Protein AF-T1GFA7-F1 (afdb_monomer)

Mean predicted aligned error: 11.24 Å

Nearest PDB structures (foldseek):
  6dld-assembly2_D  TM=6.794E-01  e=1.702E-03  Homo sapiens
  6f2o-assembly1_A-2  TM=6.317E-01  e=1.897E-03  Mus musculus
  5xnp-assembly1_E  TM=6.137E-01  e=2.626E-03  Homo sapiens
  6dld-assembly1_B  TM=5.181E-01  e=1.897E-03  Homo sapiens
  5k6w-assembly1_B  TM=6.770E-01  e=3.949E-02  Mus musculus

Organism: Megaselia scalaris (NCBI:txid36166)

Solvent-accessible surface area (backbone atoms only — not comparable to full-atom values): 7498 Å² total; per-residue (Å²): 138,82,86,78,77,80,77,67,86,75,79,74,80,76,66,94,88,53,80,38,59,62,41,79,32,81,71,76,20,61,63,74,47,92,78,60,89,84,37,81,46,73,46,32,55,40,67,47,35,42,69,76,48,50,72,46,79,48,42,77,87,69,57,88,73,62,67,71,61,102,79,53,55,41,41,58,48,42,46,82,64,42,72,45,53,40,33,40,38,39,38,38,100,63,29,35,36,38,40,36,39,44,73,56,40,65,46,81,46,79,50,71,62,81,68,88,75,64,94,127

InterPro domains:
  IPR007110 Immunoglobulin-like domain [PS50835] (22-92)
  IPR013783 Immunoglobulin-like fold [G3DSA:2.60.40.10] (19-92)
  IPR036179 Immunoglobulin-like domain superfamily [SSF48726] (21-77)
  IPR051170 Neural and epithelial cell adhesion domain-containing protein [PTHR12231] (20-69)

pLDDT: mean 72.77, std 15.1, range [34.69, 89.19]

Structure (mmCIF, N/CA/C/O backbone):
data_AF-T1GFA7-F1
#
_entry.id   AF-T1GFA7-F1
#
loop_
_atom_site.group_PDB
_atom_site.id
_atom_site.type_symbol
_atom_site.label_atom_id
_atom_site.label_alt_id
_atom_site.label_comp_id
_atom_site.label_asym_id
_atom_site.label_entity_id
_atom_site.label_seq_id
_atom_site.pdbx_PDB_ins_code
_atom_site.Cartn_x
_atom_site.Cartn_y
_atom_site.Cartn_z
_atom_site.occupancy
_atom_site.B_iso_or_equiv
_atom_site.auth_seq_id
_atom_site.auth_comp_id
_atom_site.auth_asym_id
_atom_site.auth_atom_id
_atom_site.pdbx_PDB_model_num
ATOM 1 N N . MET A 1 1 ? -21.701 -33.777 -13.491 1.00 40.97 1 MET A N 1
ATOM 2 C CA . MET A 1 1 ? -21.283 -32.367 -13.627 1.00 40.97 1 MET A CA 1
ATOM 3 C C . MET A 1 1 ? -21.184 -31.816 -12.217 1.00 40.97 1 MET A C 1
ATOM 5 O O . MET A 1 1 ? -22.218 -31.618 -11.595 1.00 40.97 1 MET A O 1
ATOM 9 N N . THR A 1 2 ? -19.980 -31.712 -11.659 1.00 34.69 2 THR A N 1
ATOM 10 C CA . THR A 1 2 ? -19.792 -31.267 -10.270 1.00 34.69 2 THR A CA 1
ATOM 11 C C . THR A 1 2 ? -19.365 -29.808 -10.312 1.00 34.69 2 THR A C 1
ATOM 13 O O . THR A 1 2 ? -18.286 -29.506 -10.813 1.00 34.69 2 THR A O 1
ATOM 16 N N . ASN A 1 3 ? -20.235 -28.907 -9.854 1.00 42.97 3 ASN A N 1
ATOM 17 C CA . ASN A 1 3 ? -19.907 -27.492 -9.707 1.00 42.97 3 ASN A CA 1
ATOM 18 C C . ASN A 1 3 ? -18.835 -27.347 -8.625 1.00 42.97 3 ASN A C 1
ATOM 20 O O . ASN A 1 3 ? -19.095 -27.639 -7.459 1.00 42.97 3 ASN A O 1
ATOM 24 N N . ILE A 1 4 ? -17.646 -26.890 -9.010 1.00 43.38 4 ILE A N 1
ATOM 25 C CA . ILE A 1 4 ? -16.649 -26.401 -8.061 1.00 43.38 4 ILE A CA 1
ATOM 26 C C . ILE A 1 4 ? -16.956 -24.919 -7.872 1.00 43.38 4 ILE A C 1
ATOM 28 O O . ILE A 1 4 ? -16.672 -24.100 -8.740 1.00 43.38 4 ILE A O 1
ATOM 32 N N . ILE A 1 5 ? -17.610 -24.589 -6.759 1.00 48.22 5 ILE A N 1
ATOM 33 C CA . ILE A 1 5 ? -17.658 -23.211 -6.279 1.00 48.22 5 ILE A CA 1
ATOM 34 C C . ILE A 1 5 ? -16.263 -22.945 -5.730 1.00 48.22 5 ILE A C 1
ATOM 36 O O . ILE A 1 5 ? -15.870 -23.528 -4.718 1.00 48.22 5 ILE A O 1
ATOM 40 N N . GLU A 1 6 ? -15.497 -22.121 -6.431 1.00 48.28 6 GLU A N 1
ATOM 41 C CA . GLU A 1 6 ? -14.231 -21.610 -5.932 1.00 48.28 6 GLU A CA 1
ATOM 42 C C . GLU A 1 6 ? -14.549 -20.753 -4.701 1.00 48.28 6 GLU A C 1
ATOM 44 O O . GLU A 1 6 ? -15.059 -19.635 -4.802 1.00 48.28 6 GLU A O 1
ATOM 49 N N . LEU A 1 7 ? -14.346 -21.325 -3.512 1.00 44.94 7 LEU A N 1
ATOM 50 C CA . LEU A 1 7 ? -14.340 -20.558 -2.277 1.00 44.94 7 LEU A CA 1
ATOM 51 C C . LEU A 1 7 ? -13.107 -19.659 -2.343 1.00 44.94 7 LEU A C 1
ATOM 53 O O . LEU A 1 7 ? -12.021 -20.031 -1.904 1.00 44.94 7 LEU A O 1
ATOM 57 N N . SER A 1 8 ? -13.290 -18.460 -2.890 1.00 56.72 8 SER A N 1
ATOM 58 C CA . SER A 1 8 ? -12.453 -17.323 -2.526 1.00 56.72 8 SER A CA 1
ATOM 59 C C . SER A 1 8 ? -12.416 -17.273 -0.990 1.00 56.72 8 SER A C 1
ATOM 61 O O . SER A 1 8 ? -13.461 -17.505 -0.366 1.00 56.72 8 SER A O 1
ATOM 63 N N . PRO A 1 9 ? -11.261 -17.029 -0.343 1.00 56.75 9 PRO A N 1
ATOM 64 C CA . PRO A 1 9 ? -11.195 -16.978 1.111 1.00 56.75 9 PRO A CA 1
ATOM 65 C C . PRO A 1 9 ? -12.155 -15.894 1.605 1.00 56.75 9 PRO A C 1
ATOM 67 O O . PRO A 1 9 ? -11.894 -14.701 1.473 1.00 56.75 9 PRO A O 1
ATOM 70 N N . GLN A 1 10 ? -13.310 -16.302 2.131 1.00 41.50 10 GLN A N 1
ATOM 71 C CA . GLN A 1 10 ? -14.282 -15.377 2.692 1.00 41.50 10 GLN A CA 1
ATOM 72 C C . GLN A 1 10 ? -13.652 -14.775 3.948 1.00 41.50 10 GLN A C 1
ATOM 74 O O . GLN A 1 10 ? -13.661 -15.400 5.012 1.00 41.50 10 GLN A O 1
ATOM 79 N N . LYS A 1 11 ? -13.076 -13.572 3.828 1.00 53.53 11 LYS A N 1
ATOM 80 C CA . LYS A 1 11 ? -12.625 -12.768 4.967 1.00 53.53 11 LYS A CA 1
ATOM 81 C C . LYS A 1 11 ? -13.820 -12.605 5.913 1.00 53.53 11 LYS A C 1
ATOM 83 O O . LYS A 1 11 ? -14.795 -11.916 5.608 1.00 53.53 11 LYS A O 1
ATOM 88 N N . LYS A 1 12 ? -13.801 -13.320 7.041 1.00 51.00 12 LYS A N 1
ATOM 89 C CA . LYS A 1 12 ? -14.876 -13.306 8.041 1.00 51.00 12 LYS A CA 1
ATOM 90 C C . LYS A 1 12 ? -15.054 -11.870 8.540 1.00 51.00 12 LYS A C 1
ATOM 92 O O . LYS A 1 12 ? -14.114 -11.299 9.082 1.00 51.00 12 LYS A O 1
ATOM 97 N N . LYS A 1 13 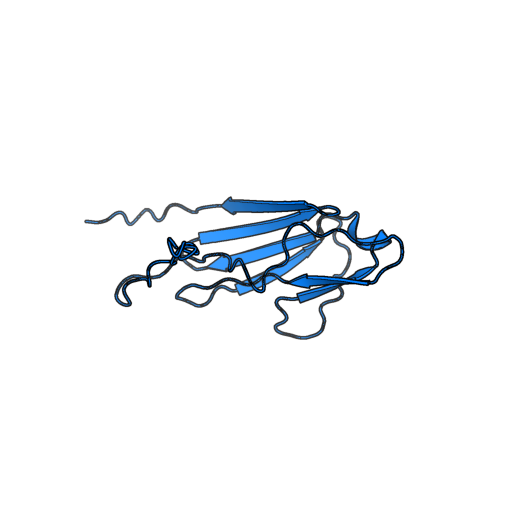? -16.250 -11.292 8.359 1.00 50.22 13 LYS A N 1
ATOM 98 C CA . LYS A 1 13 ? -16.568 -9.929 8.819 1.00 50.22 13 LYS A CA 1
ATOM 99 C C . LYS A 1 13 ? -16.241 -9.786 10.317 1.00 50.22 13 LYS A C 1
ATOM 101 O O . LYS A 1 13 ? -16.777 -10.568 11.107 1.00 50.22 13 LYS A O 1
ATOM 106 N N . PRO A 1 14 ? -15.394 -8.822 10.717 1.00 56.81 14 PRO A N 1
ATOM 107 C CA . PRO A 1 14 ? -15.090 -8.582 12.123 1.00 56.81 14 PRO A CA 1
ATOM 108 C C . PRO A 1 14 ? -16.337 -8.137 12.897 1.00 56.81 14 PRO A C 1
ATOM 110 O O . PRO A 1 14 ? -17.179 -7.405 12.374 1.00 56.81 14 PRO A O 1
ATOM 113 N N . ASN A 1 15 ? -16.462 -8.566 14.155 1.00 53.41 15 ASN A N 1
ATOM 114 C CA . ASN A 1 15 ? -17.538 -8.110 15.033 1.00 53.41 15 ASN A CA 1
ATOM 115 C C . ASN A 1 15 ? -17.358 -6.610 15.360 1.00 53.41 15 ASN A C 1
ATOM 117 O O . ASN A 1 15 ? -16.289 -6.230 15.830 1.00 53.41 15 ASN A O 1
ATOM 121 N N . PRO A 1 16 ? -18.402 -5.769 15.243 1.00 58.91 16 PRO A N 1
ATOM 122 C CA . PRO A 1 16 ? -18.304 -4.311 15.415 1.00 58.91 16 PRO A CA 1
ATOM 123 C C . PRO A 1 16 ? -18.050 -3.822 16.859 1.00 58.91 16 PRO A C 1
ATOM 125 O O . PRO A 1 16 ? -18.056 -2.620 17.099 1.00 58.91 16 PRO A O 1
ATOM 128 N N . LYS A 1 17 ? -17.859 -4.719 17.839 1.00 57.44 17 LYS A N 1
ATOM 129 C CA . LYS A 1 17 ? -17.694 -4.377 19.270 1.00 57.44 17 LYS A CA 1
ATOM 130 C C . LYS A 1 17 ? -16.240 -4.380 19.759 1.00 57.44 17 LYS A C 1
ATOM 132 O O . LYS A 1 17 ? -15.995 -4.117 20.932 1.00 57.44 17 LYS A O 1
ATOM 137 N N . THR A 1 18 ? -15.280 -4.667 18.888 1.00 68.69 18 THR A N 1
ATOM 138 C CA . THR A 1 18 ? -13.851 -4.700 19.220 1.00 68.69 18 THR A CA 1
ATOM 139 C C . THR A 1 18 ? -13.103 -3.999 18.093 1.00 68.69 18 THR A C 1
ATOM 141 O O . THR A 1 18 ? -13.470 -4.173 16.932 1.00 68.69 18 THR A O 1
ATOM 144 N N . GLY A 1 19 ? -12.108 -3.168 18.422 1.00 70.62 19 GLY A N 1
ATOM 145 C CA . GLY A 1 19 ? -11.279 -2.500 17.417 1.00 70.62 19 GLY A CA 1
ATOM 146 C C . GLY A 1 19 ? -10.730 -3.506 16.406 1.00 70.62 19 GLY A C 1
ATOM 147 O O . GLY A 1 19 ? -10.376 -4.628 16.773 1.00 70.62 19 GLY A O 1
ATOM 148 N N . VAL A 1 20 ? -10.722 -3.124 15.131 1.00 82.56 20 VAL A N 1
ATOM 149 C CA . VAL A 1 20 ? -10.317 -4.008 14.036 1.00 82.56 20 VAL A CA 1
ATOM 150 C C . VAL A 1 20 ? -8.908 -3.600 13.620 1.00 82.56 20 VAL A C 1
ATOM 152 O O . VAL A 1 20 ? -8.732 -2.454 13.195 1.00 82.56 20 VAL A O 1
ATOM 155 N N . PRO A 1 21 ? -7.904 -4.487 13.747 1.00 82.25 21 PRO A N 1
ATOM 156 C CA . PRO A 1 21 ? -6.563 -4.181 13.277 1.00 82.25 21 PRO A CA 1
ATOM 157 C C . PRO A 1 21 ? -6.570 -3.978 11.753 1.00 82.25 21 PRO A C 1
ATOM 159 O O . PRO A 1 21 ? -7.451 -4.505 11.070 1.00 82.25 21 PRO A O 1
ATOM 162 N N . PRO A 1 22 ? -5.607 -3.220 11.213 1.00 86.56 22 PRO A N 1
ATOM 163 C CA . PRO A 1 22 ? -5.453 -3.044 9.785 1.00 86.56 22 PRO A CA 1
ATOM 164 C C . PRO A 1 22 ? -5.226 -4.398 9.108 1.00 86.56 22 PRO A C 1
ATOM 166 O O . PRO A 1 22 ? -4.399 -5.189 9.556 1.00 86.56 22 PRO A O 1
ATOM 169 N N . ASP A 1 23 ? -5.951 -4.636 8.024 1.00 87.06 23 ASP A N 1
ATOM 170 C CA . ASP A 1 23 ? -5.770 -5.759 7.109 1.00 87.06 23 ASP A CA 1
ATOM 171 C C . ASP A 1 23 ? -5.524 -5.212 5.705 1.00 87.06 23 ASP A C 1
ATOM 173 O O . ASP A 1 23 ? -6.228 -4.299 5.261 1.00 87.06 23 ASP A O 1
ATOM 177 N N . ILE A 1 24 ? -4.534 -5.767 5.006 1.00 87.25 24 ILE A N 1
ATOM 178 C CA . ILE A 1 24 ? -4.244 -5.384 3.624 1.00 87.25 24 ILE A CA 1
ATOM 179 C C . ILE A 1 24 ? -5.319 -5.991 2.722 1.00 87.25 24 ILE A C 1
ATOM 181 O O . ILE A 1 24 ? -5.661 -7.173 2.806 1.00 87.25 24 ILE A O 1
ATOM 185 N N . LEU A 1 25 ? -5.889 -5.166 1.854 1.00 87.06 25 LEU A N 1
ATOM 186 C CA . LEU A 1 25 ? -6.865 -5.615 0.875 1.00 87.06 25 LEU A CA 1
ATOM 187 C C . LEU A 1 25 ? -6.130 -6.225 -0.317 1.00 87.06 25 LEU A C 1
ATOM 189 O O . LEU A 1 25 ? -5.349 -5.525 -0.946 1.00 87.06 25 LEU A O 1
ATOM 193 N N . ASP A 1 26 ? -6.416 -7.479 -0.673 1.00 82.62 26 ASP A N 1
ATOM 194 C CA . ASP A 1 26 ? -5.792 -8.136 -1.839 1.00 82.62 26 ASP A CA 1
ATOM 195 C C . ASP A 1 26 ? -6.112 -7.402 -3.152 1.00 82.62 26 ASP A C 1
ATOM 197 O O . ASP A 1 26 ? -5.316 -7.377 -4.083 1.00 82.62 26 ASP A O 1
ATOM 201 N N . TYR A 1 27 ? -7.278 -6.757 -3.203 1.00 80.38 27 TYR A N 1
ATOM 202 C CA . TYR A 1 27 ? -7.667 -5.800 -4.227 1.00 80.38 27 TYR A CA 1
ATOM 203 C C . TYR A 1 27 ? -8.306 -4.596 -3.523 1.00 80.38 27 TYR A C 1
ATOM 205 O O . TYR A 1 27 ? -9.205 -4.799 -2.701 1.00 80.38 27 TYR A O 1
ATOM 213 N N . PRO A 1 28 ? -7.881 -3.353 -3.809 1.00 83.94 28 PRO A N 1
ATOM 214 C CA . PRO A 1 28 ? -7.089 -2.926 -4.968 1.00 83.94 28 PRO A CA 1
ATOM 215 C C . PRO A 1 28 ? -5.571 -2.755 -4.723 1.00 83.94 28 PRO A C 1
ATOM 217 O O . PRO A 1 28 ? -4.934 -2.019 -5.472 1.00 83.94 28 PRO A O 1
ATOM 220 N N . THR A 1 29 ? -4.979 -3.378 -3.697 1.00 85.56 29 THR A N 1
ATOM 221 C CA . THR A 1 29 ? -3.516 -3.322 -3.487 1.00 85.56 29 THR A CA 1
ATOM 222 C C . THR A 1 29 ? -2.787 -3.994 -4.648 1.00 85.56 29 THR A C 1
ATOM 224 O O . THR A 1 29 ? -3.155 -5.085 -5.080 1.00 85.56 29 THR A O 1
ATOM 227 N N . SER A 1 30 ? -1.740 -3.352 -5.154 1.00 84.50 30 SER A N 1
ATOM 228 C CA . SER A 1 30 ? -0.862 -3.946 -6.153 1.00 84.50 30 SER A CA 1
ATOM 229 C C . SER A 1 30 ? -0.137 -5.160 -5.565 1.00 84.50 30 SER A C 1
ATOM 231 O O . SER A 1 30 ? 0.352 -5.128 -4.436 1.00 84.50 30 SER A O 1
ATOM 233 N N . THR A 1 31 ? -0.073 -6.225 -6.355 1.00 82.69 31 THR A N 1
ATOM 234 C CA . THR A 1 31 ? 0.595 -7.501 -6.064 1.00 82.69 31 THR A CA 1
ATOM 235 C C . THR A 1 31 ? 1.568 -7.823 -7.197 1.00 82.69 31 THR A C 1
ATOM 237 O O . THR A 1 31 ? 1.682 -7.025 -8.130 1.00 82.69 31 THR A O 1
ATOM 240 N N . ASP A 1 32 ? 2.259 -8.970 -7.127 1.00 81.31 32 ASP A N 1
ATOM 241 C CA . ASP A 1 32 ? 3.241 -9.423 -8.124 1.00 81.31 32 ASP A CA 1
ATOM 242 C C . ASP A 1 32 ? 2.770 -9.143 -9.563 1.00 81.31 32 ASP A C 1
ATOM 244 O O . ASP A 1 32 ? 1.791 -9.708 -10.052 1.00 81.31 32 ASP A O 1
ATOM 248 N N . MET A 1 33 ? 3.478 -8.239 -10.243 1.00 74.81 33 MET A N 1
ATOM 249 C CA . MET A 1 33 ? 3.108 -7.732 -11.561 1.00 74.81 33 MET A CA 1
ATOM 250 C C . MET A 1 33 ? 4.312 -7.748 -12.495 1.00 74.81 33 MET A C 1
ATOM 252 O O . MET A 1 33 ? 5.427 -7.407 -12.103 1.00 74.81 33 MET A O 1
ATOM 256 N N . VAL A 1 34 ? 4.077 -8.124 -13.751 1.00 77.69 34 VAL A N 1
ATOM 257 C CA . VAL A 1 34 ? 5.089 -8.095 -14.811 1.00 77.69 34 VAL A CA 1
ATOM 258 C C . VAL A 1 34 ? 4.956 -6.772 -15.555 1.00 77.69 34 VAL A C 1
ATOM 260 O O . VAL A 1 34 ? 3.937 -6.526 -16.197 1.00 77.69 34 VAL A O 1
ATOM 263 N N . ILE A 1 35 ? 5.976 -5.921 -15.468 1.00 74.31 35 ILE A N 1
ATOM 264 C CA . ILE A 1 35 ? 6.016 -4.628 -16.159 1.00 74.31 35 ILE A CA 1
ATOM 265 C C . ILE A 1 35 ? 7.040 -4.729 -17.288 1.00 74.31 35 ILE A C 1
ATOM 267 O O . ILE A 1 35 ? 8.124 -5.285 -17.114 1.00 74.31 35 ILE A O 1
ATOM 271 N N . GLY A 1 36 ? 6.681 -4.224 -18.468 1.00 77.31 36 GLY A N 1
ATOM 272 C CA . GLY A 1 36 ? 7.614 -4.107 -19.586 1.00 77.31 36 GLY A CA 1
ATOM 273 C C . GLY A 1 36 ? 8.532 -2.899 -19.411 1.00 77.31 36 GLY A C 1
ATOM 274 O O . GLY A 1 36 ? 8.066 -1.829 -19.008 1.00 77.31 36 GLY A O 1
ATOM 275 N N . GLU A 1 37 ? 9.810 -3.049 -19.762 1.00 78.75 37 GLU A N 1
ATOM 276 C CA . GLU A 1 37 ? 10.790 -1.960 -19.699 1.00 78.75 37 GLU A CA 1
ATOM 277 C C . GLU A 1 37 ? 10.261 -0.695 -20.398 1.00 78.75 37 GLU A C 1
ATOM 279 O O . GLU A 1 37 ? 9.730 -0.748 -21.509 1.00 78.75 37 GLU A O 1
ATOM 284 N N . GLY A 1 38 ? 10.376 0.452 -19.724 1.00 77.19 38 GLY A N 1
ATOM 285 C CA . GLY A 1 38 ? 9.912 1.742 -20.249 1.00 77.19 38 GLY A CA 1
ATOM 286 C C . GLY A 1 38 ? 8.410 2.016 -20.100 1.00 77.19 38 GLY A C 1
ATOM 287 O O . GLY A 1 38 ? 7.937 3.023 -20.620 1.00 77.19 38 GLY A O 1
ATOM 288 N N . SER A 1 39 ? 7.661 1.175 -19.382 1.00 83.50 39 SER A N 1
ATOM 289 C CA . SER A 1 39 ? 6.235 1.406 -19.101 1.00 83.50 39 SER A CA 1
ATOM 290 C C . SER A 1 39 ? 6.015 2.222 -17.819 1.00 83.50 39 SER A C 1
ATOM 292 O O . SER A 1 39 ? 6.810 2.160 -16.875 1.00 83.50 39 SER A O 1
ATOM 294 N N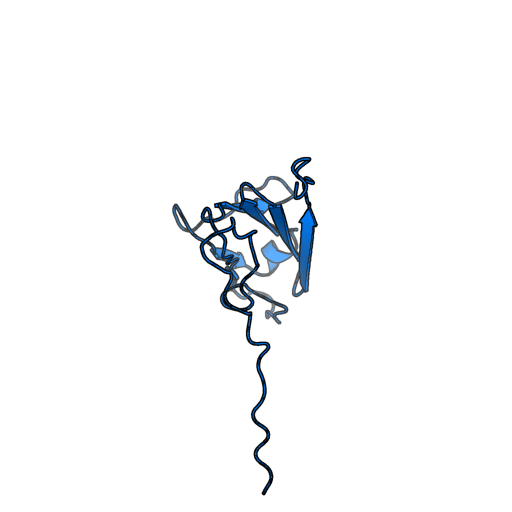 . ASN A 1 40 ? 4.903 2.962 -17.755 1.00 81.12 40 ASN A N 1
ATOM 295 C CA . ASN A 1 40 ? 4.410 3.544 -16.505 1.00 81.12 40 ASN A CA 1
ATOM 296 C C . ASN A 1 40 ? 3.745 2.469 -15.650 1.00 81.12 40 ASN A C 1
ATOM 298 O O . ASN A 1 40 ? 2.960 1.661 -16.141 1.00 81.12 40 ASN A O 1
ATOM 302 N N . THR A 1 41 ? 4.028 2.519 -14.358 1.00 80.50 41 THR A N 1
ATOM 303 C CA . THR A 1 41 ? 3.473 1.639 -13.339 1.00 80.50 41 THR A CA 1
ATOM 304 C C . THR A 1 41 ? 2.829 2.477 -12.257 1.00 80.50 41 THR A C 1
ATOM 306 O O . THR A 1 41 ? 3.403 3.464 -11.799 1.00 80.50 41 THR A O 1
ATOM 309 N N . THR A 1 42 ? 1.647 2.051 -11.830 1.00 83.50 42 THR A N 1
ATOM 310 C CA . THR A 1 42 ? 0.966 2.609 -10.669 1.00 83.50 42 THR A CA 1
ATOM 311 C C . THR A 1 42 ? 0.894 1.534 -9.599 1.00 83.50 42 THR A C 1
ATOM 313 O O . THR A 1 42 ? 0.293 0.482 -9.815 1.00 83.50 42 THR A O 1
ATOM 316 N N . LEU A 1 43 ? 1.518 1.790 -8.452 1.00 85.44 43 LEU A N 1
ATOM 317 C CA . LEU A 1 43 ? 1.317 0.978 -7.260 1.00 85.44 43 LEU A CA 1
ATOM 318 C C . LEU A 1 43 ? 0.148 1.524 -6.480 1.00 85.44 43 LEU A C 1
ATOM 320 O O . LEU A 1 43 ? -0.001 2.735 -6.377 1.00 85.44 43 LEU A O 1
ATOM 324 N N . LYS A 1 44 ? -0.616 0.626 -5.879 1.00 87.44 44 LYS A N 1
ATOM 325 C CA . LYS A 1 44 ? -1.719 0.945 -4.992 1.00 87.44 44 LYS A CA 1
ATOM 326 C C . LYS A 1 44 ? -1.590 0.134 -3.714 1.00 87.44 44 LYS A C 1
ATOM 328 O O . LYS A 1 44 ? -1.148 -1.013 -3.739 1.00 87.44 44 LYS A O 1
ATOM 333 N N . CYS A 1 45 ? -1.946 0.730 -2.590 1.00 88.50 45 CYS A N 1
ATOM 334 C CA . CYS A 1 45 ? -1.846 0.118 -1.278 1.00 88.50 45 CYS A CA 1
ATOM 335 C C . CYS A 1 45 ? -3.102 0.426 -0.484 1.00 88.50 45 CYS A C 1
ATOM 337 O O . CYS A 1 45 ? -3.281 1.547 -0.026 1.00 88.50 45 CYS A O 1
ATOM 339 N N . ALA A 1 46 ? -3.971 -0.565 -0.322 1.00 89.00 46 ALA A N 1
ATOM 340 C CA . ALA A 1 46 ? -5.252 -0.389 0.334 1.00 89.00 46 ALA A CA 1
ATOM 341 C C . ALA A 1 46 ? -5.351 -1.286 1.566 1.00 89.00 46 ALA A C 1
ATOM 343 O O . ALA A 1 46 ? -4.969 -2.458 1.551 1.00 89.00 46 ALA A O 1
ATOM 344 N N . ALA A 1 47 ? -5.900 -0.733 2.640 1.00 89.19 47 ALA A N 1
ATOM 345 C CA . ALA A 1 47 ? -6.081 -1.443 3.890 1.00 89.19 47 ALA A CA 1
ATOM 346 C C . ALA A 1 47 ? -7.409 -1.067 4.539 1.00 89.19 47 ALA A C 1
ATOM 348 O O . ALA A 1 47 ? -7.902 0.046 4.383 1.00 89.19 47 ALA A O 1
ATOM 349 N N . THR A 1 48 ? -7.973 -1.999 5.295 1.00 88.06 48 THR A N 1
ATOM 350 C CA . THR A 1 48 ? -9.183 -1.793 6.094 1.00 88.06 48 THR A CA 1
ATOM 351 C C . THR A 1 48 ? -8.851 -1.929 7.568 1.00 88.06 48 THR A C 1
ATOM 353 O O . THR A 1 48 ? -7.993 -2.719 7.925 1.00 88.06 48 THR A O 1
ATOM 356 N N . GLY A 1 49 ? -9.545 -1.212 8.441 1.00 85.44 49 GLY A N 1
ATOM 357 C CA . GLY A 1 49 ? -9.361 -1.286 9.889 1.00 85.44 49 GLY A CA 1
ATOM 358 C C . GLY A 1 49 ? -10.354 -0.370 10.592 1.00 85.44 49 GLY A C 1
ATOM 359 O O . GLY A 1 49 ? -11.014 0.441 9.945 1.00 85.44 49 GLY A O 1
ATOM 360 N N . SER A 1 50 ? -10.486 -0.509 11.909 1.00 85.69 50 SER A N 1
ATOM 361 C CA . SER A 1 50 ? -11.294 0.403 12.724 1.00 85.69 50 SER A CA 1
ATOM 362 C C . SER A 1 50 ? -10.554 0.716 14.025 1.00 85.69 50 SER A C 1
ATOM 364 O O . SER A 1 50 ? -10.502 -0.176 14.879 1.00 85.69 50 SER A O 1
ATOM 366 N N . PRO A 1 51 ? -10.038 1.949 14.229 1.00 87.06 51 PRO A N 1
ATOM 367 C CA . PRO A 1 51 ? -10.176 3.154 13.381 1.00 87.06 51 PRO A CA 1
ATOM 368 C C . PRO A 1 51 ? -9.623 3.003 11.955 1.00 87.06 51 PRO A C 1
ATOM 370 O O . PRO A 1 51 ? -8.916 2.043 11.690 1.00 87.06 51 PRO A O 1
ATOM 373 N N . GLU A 1 52 ? -9.941 3.904 11.026 1.00 86.25 52 GLU A N 1
ATOM 374 C CA . GLU A 1 52 ? -9.429 3.822 9.646 1.00 86.25 52 GLU A CA 1
ATOM 375 C C . GLU A 1 52 ? -7.889 3.950 9.619 1.00 86.25 52 GLU A C 1
ATOM 377 O O . GLU A 1 52 ? -7.344 4.825 10.301 1.00 86.25 52 GLU A O 1
ATOM 382 N N . P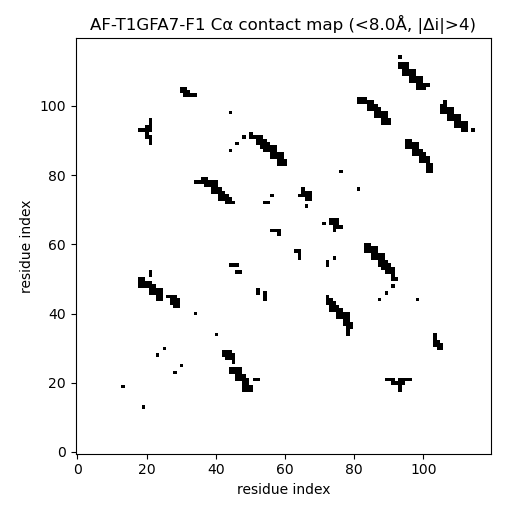RO A 1 53 ? -7.157 3.064 8.911 1.00 88.88 53 PRO A N 1
ATOM 383 C CA . PRO A 1 53 ? -5.703 3.128 8.869 1.00 88.88 53 PRO A CA 1
ATOM 384 C C . PRO A 1 53 ? -5.204 4.306 8.026 1.00 88.88 53 PRO A C 1
ATOM 386 O O . PRO A 1 53 ? -5.749 4.622 6.974 1.00 88.88 53 PRO A O 1
ATOM 389 N N . VAL A 1 54 ? -4.105 4.919 8.462 1.00 88.88 54 VAL A N 1
ATOM 390 C CA . VAL A 1 54 ? -3.424 5.984 7.72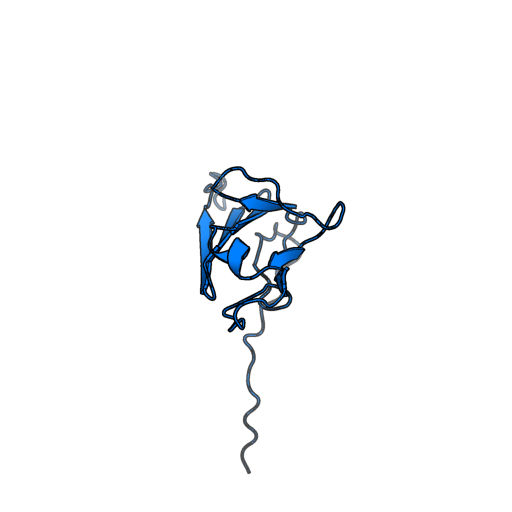2 1.00 88.88 54 VAL A CA 1
ATOM 391 C C . VAL A 1 54 ? -2.383 5.366 6.799 1.00 88.88 54 VAL A C 1
ATOM 393 O O . VAL A 1 54 ? -1.445 4.712 7.265 1.00 88.88 54 VAL A O 1
ATOM 396 N N . ILE A 1 55 ? -2.540 5.608 5.499 1.00 88.50 55 ILE A N 1
ATOM 397 C CA . ILE A 1 55 ? -1.668 5.095 4.442 1.00 88.50 55 ILE A CA 1
ATOM 398 C C . ILE A 1 55 ? -0.707 6.200 4.005 1.00 88.50 55 ILE A C 1
ATOM 400 O O . ILE A 1 55 ? -1.128 7.300 3.653 1.00 88.50 55 ILE A O 1
ATOM 404 N N . THR A 1 56 ? 0.596 5.927 4.048 1.00 87.31 56 THR A N 1
ATOM 405 C CA . THR A 1 56 ? 1.631 6.864 3.588 1.00 87.31 56 THR A CA 1
ATOM 406 C C . THR A 1 56 ? 2.699 6.144 2.789 1.00 87.31 56 THR A C 1
ATOM 408 O O . THR A 1 56 ? 3.114 5.049 3.146 1.00 87.31 56 THR A O 1
ATOM 411 N N . TRP A 1 57 ? 3.187 6.775 1.730 1.00 86.44 57 TRP A N 1
ATOM 412 C CA . TRP A 1 57 ? 4.272 6.239 0.919 1.00 86.44 57 TRP A CA 1
ATOM 413 C C . TRP A 1 57 ? 5.601 6.861 1.336 1.00 86.44 57 TRP A C 1
ATOM 415 O O . TRP A 1 57 ? 5.666 8.067 1.589 1.00 86.44 57 TRP A O 1
ATOM 425 N N . ARG A 1 58 ? 6.671 6.060 1.398 1.00 83.50 58 ARG A N 1
ATOM 426 C CA . ARG A 1 58 ? 8.056 6.551 1.523 1.00 83.50 58 ARG A CA 1
ATOM 427 C C . ARG A 1 58 ? 8.980 5.759 0.611 1.00 83.50 58 ARG A C 1
ATOM 429 O O . ARG A 1 58 ? 8.813 4.551 0.457 1.00 83.50 58 ARG A O 1
ATOM 436 N N . ARG A 1 59 ? 9.958 6.444 0.025 1.00 82.44 59 ARG A N 1
ATOM 437 C CA . ARG A 1 59 ? 11.056 5.806 -0.698 1.00 82.44 59 ARG A CA 1
ATOM 438 C C . ARG A 1 59 ? 12.261 5.724 0.232 1.00 82.44 59 ARG A C 1
ATOM 440 O O . ARG A 1 59 ? 12.565 6.697 0.921 1.00 82.44 59 ARG A O 1
ATOM 447 N N . GLU A 1 60 ? 12.937 4.581 0.269 1.00 77.94 60 GLU A N 1
ATOM 448 C CA . GLU A 1 60 ? 14.064 4.373 1.194 1.00 77.94 60 GLU A CA 1
ATOM 449 C C . GLU A 1 60 ? 15.254 5.303 0.900 1.00 77.94 60 GLU A C 1
ATOM 451 O O . GLU A 1 60 ? 15.955 5.735 1.810 1.00 77.94 60 GLU A O 1
ATOM 456 N N . ASN A 1 61 ? 15.445 5.688 -0.364 1.00 74.00 61 ASN A N 1
ATOM 457 C CA . ASN A 1 61 ? 16.526 6.585 -0.779 1.00 74.00 61 ASN A CA 1
ATOM 458 C C . ASN A 1 61 ? 16.282 8.075 -0.443 1.00 74.00 61 ASN A C 1
ATOM 460 O O . ASN A 1 61 ? 17.129 8.905 -0.759 1.00 74.00 61 ASN A O 1
ATOM 464 N N . GLY A 1 62 ? 15.139 8.426 0.161 1.00 71.25 62 GLY A N 1
ATOM 465 C CA . GLY A 1 62 ? 14.799 9.803 0.540 1.00 71.25 62 GLY A CA 1
ATOM 466 C C . GLY A 1 62 ? 14.350 10.719 -0.607 1.00 71.25 62 GLY A C 1
ATOM 467 O O . GLY A 1 62 ? 14.051 11.885 -0.358 1.00 71.25 62 GLY A O 1
ATOM 468 N N . GLU A 1 63 ? 14.268 10.219 -1.842 1.00 73.81 63 GLU A N 1
ATOM 469 C CA . GLU A 1 63 ? 13.784 10.994 -2.989 1.00 73.81 63 GLU A CA 1
ATOM 470 C C . GLU A 1 63 ? 12.276 11.288 -2.878 1.00 73.81 63 GLU A C 1
ATOM 472 O O . GLU A 1 63 ? 11.513 10.460 -2.361 1.00 73.81 63 GLU A O 1
ATOM 477 N N . PRO A 1 64 ? 11.805 12.428 -3.417 1.00 67.06 64 PRO A N 1
ATOM 478 C CA . PRO A 1 64 ? 10.393 12.769 -3.414 1.00 67.06 64 PRO A CA 1
ATOM 479 C C . PRO A 1 64 ? 9.570 11.717 -4.164 1.00 67.06 64 PRO A C 1
ATOM 481 O O . PRO A 1 64 ? 9.919 11.254 -5.257 1.00 67.06 64 PRO A O 1
ATOM 484 N N . ILE A 1 65 ? 8.442 11.349 -3.561 1.00 72.50 65 ILE A N 1
ATOM 485 C CA . ILE A 1 65 ? 7.462 10.467 -4.184 1.00 72.50 65 ILE A C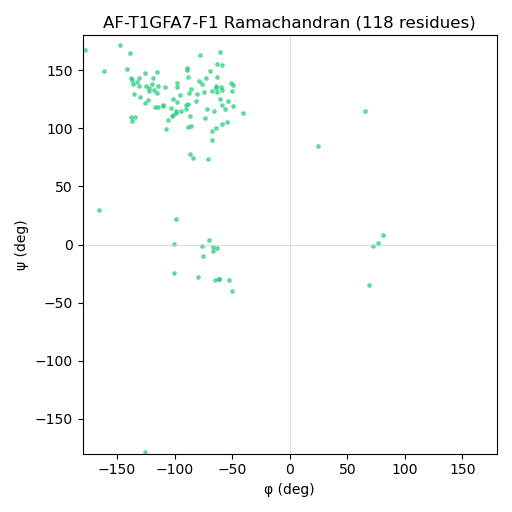A 1
ATOM 486 C C . ILE A 1 65 ? 6.527 11.323 -5.034 1.00 72.50 65 ILE A C 1
ATOM 488 O O . ILE A 1 65 ? 6.029 12.339 -4.541 1.00 72.50 65 ILE A O 1
ATOM 492 N N . PRO A 1 66 ? 6.238 10.919 -6.280 1.00 67.69 66 PRO A N 1
ATOM 493 C CA . PRO A 1 66 ? 5.191 11.532 -7.085 1.00 67.69 66 PRO A CA 1
ATOM 494 C C . PRO A 1 66 ? 3.811 11.155 -6.516 1.00 67.69 66 PRO A C 1
ATOM 496 O O . PRO A 1 66 ? 3.101 10.311 -7.061 1.00 67.69 66 PRO A O 1
ATOM 499 N N . ILE A 1 67 ? 3.441 11.750 -5.377 1.00 67.94 67 ILE A N 1
ATOM 500 C CA . ILE A 1 67 ? 2.113 11.591 -4.782 1.00 67.94 67 ILE A CA 1
ATOM 501 C C . ILE A 1 67 ? 1.139 12.362 -5.665 1.00 67.94 67 ILE A C 1
ATOM 503 O O . ILE A 1 67 ? 1.224 13.586 -5.794 1.00 67.94 67 ILE A O 1
ATOM 507 N N . THR A 1 68 ? 0.198 11.650 -6.270 1.00 61.22 68 THR A N 1
ATOM 508 C CA . THR A 1 68 ? -0.862 12.251 -7.076 1.00 61.22 68 THR A CA 1
ATOM 509 C C . THR A 1 68 ? -1.987 12.680 -6.127 1.00 61.22 68 THR A C 1
ATOM 511 O O . THR A 1 68 ? -3.021 12.056 -6.014 1.00 61.22 68 THR A O 1
ATOM 514 N N . SER A 1 69 ? -1.759 13.777 -5.397 1.00 48.84 69 SER A N 1
ATOM 515 C CA . SER A 1 69 ? -2.715 14.479 -4.515 1.00 48.84 69 SER A CA 1
ATOM 516 C C . SER A 1 69 ? -3.237 13.758 -3.251 1.00 48.84 69 SER A C 1
ATOM 518 O O . SER A 1 69 ? -4.029 12.831 -3.301 1.00 48.84 69 SER A O 1
ATOM 520 N N . GLY A 1 70 ? -2.873 14.311 -2.085 1.00 53.62 70 GLY A N 1
ATOM 521 C CA . GLY A 1 70 ? -3.720 14.516 -0.892 1.00 53.62 70 GLY A CA 1
ATOM 522 C C . GLY A 1 70 ? -4.222 13.331 -0.057 1.00 53.62 70 GLY A C 1
ATOM 523 O O . GLY A 1 70 ? -4.340 13.477 1.156 1.00 53.62 70 GLY A O 1
ATOM 524 N N . GLN A 1 71 ? -4.534 12.189 -0.654 1.00 55.84 71 GLN A N 1
ATOM 525 C CA . GLN A 1 71 ? -5.139 11.042 0.031 1.00 55.84 71 GLN A CA 1
ATOM 526 C C . GLN A 1 71 ? -5.044 9.785 -0.841 1.00 55.84 71 GLN A C 1
ATOM 528 O O . GLN A 1 71 ? -5.931 8.938 -0.827 1.00 55.84 71 GLN A O 1
ATOM 533 N N . ASP A 1 72 ? -4.004 9.710 -1.669 1.00 65.94 72 ASP A N 1
ATOM 534 C CA . ASP A 1 72 ? -3.912 8.674 -2.681 1.00 65.94 72 ASP A CA 1
ATOM 535 C C . ASP A 1 72 ? -3.190 7.455 -2.103 1.00 65.94 72 ASP A C 1
ATOM 537 O O . ASP A 1 72 ? -2.014 7.491 -1.728 1.00 65.94 72 ASP A O 1
ATOM 541 N N . ASP A 1 73 ? -3.932 6.356 -2.036 1.00 79.31 73 ASP A N 1
ATOM 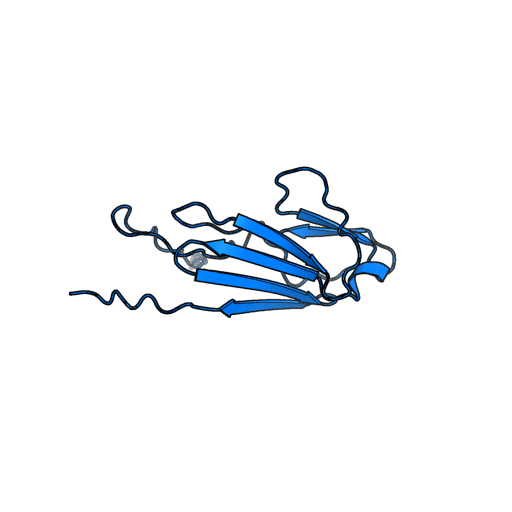542 C CA . ASP A 1 73 ? -3.411 5.014 -1.812 1.00 79.31 73 ASP A CA 1
ATOM 543 C C . ASP A 1 73 ? -2.486 4.571 -2.958 1.00 79.31 73 ASP A C 1
ATOM 545 O O . ASP A 1 73 ? -1.887 3.499 -2.878 1.00 79.31 73 ASP A O 1
ATOM 549 N N . SER A 1 74 ? -2.339 5.400 -3.998 1.00 83.56 74 SER A N 1
ATOM 550 C CA . SER A 1 74 ? -1.631 5.101 -5.230 1.00 83.56 74 SER A CA 1
ATOM 551 C C . SER A 1 74 ? -0.433 6.023 -5.501 1.00 83.56 74 SER A C 1
ATOM 553 O O . SER A 1 74 ? -0.461 7.224 -5.241 1.00 83.56 74 SER A O 1
ATOM 555 N N . ILE A 1 75 ? 0.635 5.461 -6.071 1.00 83.31 75 ILE A N 1
ATOM 556 C CA . ILE A 1 75 ? 1.806 6.194 -6.572 1.00 83.31 75 ILE A CA 1
ATOM 557 C C . ILE A 1 75 ? 2.133 5.736 -7.988 1.00 83.31 75 ILE A C 1
ATOM 559 O O . ILE A 1 75 ? 2.115 4.544 -8.278 1.00 83.31 75 ILE A O 1
ATOM 563 N N . SER A 1 76 ? 2.436 6.682 -8.878 1.00 83.12 76 SER A N 1
ATOM 564 C CA . SER A 1 76 ? 2.738 6.391 -10.284 1.00 83.12 76 SER A CA 1
ATOM 565 C C . SER A 1 76 ? 4.175 6.758 -10.628 1.00 83.12 76 SER A C 1
ATOM 567 O O . SER A 1 76 ? 4.623 7.869 -10.357 1.00 83.12 76 SER A O 1
ATOM 569 N N . PHE A 1 77 ? 4.899 5.844 -11.261 1.00 79.00 77 PHE A N 1
ATOM 570 C CA . PHE A 1 77 ? 6.288 6.034 -11.667 1.00 79.00 77 PHE A CA 1
ATOM 571 C C . PHE A 1 77 ? 6.592 5.271 -12.954 1.00 79.00 77 PHE A C 1
ATOM 573 O O . PHE A 1 77 ? 5.784 4.498 -13.462 1.00 79.00 77 PHE A O 1
ATOM 580 N N . TRP A 1 78 ? 7.776 5.503 -13.502 1.00 79.06 78 TRP A N 1
ATOM 581 C CA . TRP A 1 78 ? 8.293 4.725 -14.619 1.00 79.06 78 TRP A CA 1
ATOM 582 C C . TRP A 1 78 ? 9.080 3.514 -14.118 1.00 79.06 78 TRP A C 1
ATOM 584 O O . TRP A 1 78 ? 9.722 3.603 -13.074 1.00 79.06 78 TRP A O 1
ATOM 594 N N . ASP A 1 79 ? 9.096 2.421 -14.882 1.00 75.88 79 ASP A N 1
ATOM 595 C CA . ASP A 1 79 ? 9.804 1.179 -14.524 1.00 75.88 79 ASP A CA 1
ATOM 596 C C . ASP A 1 79 ? 11.275 1.388 -14.100 1.00 75.88 79 ASP A C 1
ATOM 598 O O . ASP A 1 79 ? 11.734 0.836 -13.103 1.00 75.88 79 ASP A O 1
ATOM 602 N N . PHE A 1 80 ? 12.015 2.275 -14.772 1.00 67.06 80 PHE A N 1
ATOM 603 C CA . PHE A 1 80 ? 13.401 2.578 -14.394 1.00 67.06 80 PHE A CA 1
ATOM 604 C C . PHE A 1 80 ? 13.523 3.174 -12.979 1.00 67.06 80 PHE A C 1
ATOM 606 O O . PHE A 1 80 ? 14.518 2.934 -12.295 1.00 67.06 80 PHE A O 1
ATOM 613 N N . VAL A 1 81 ? 12.499 3.891 -12.510 1.00 70.69 81 VAL A N 1
ATOM 614 C CA . VAL A 1 81 ? 12.423 4.458 -11.154 1.00 70.69 81 VAL A CA 1
ATOM 615 C C . VAL A 1 81 ? 12.001 3.403 -10.124 1.00 70.69 81 VAL A C 1
ATOM 617 O O . VAL A 1 81 ? 12.442 3.483 -8.983 1.00 70.69 81 VAL A O 1
ATOM 620 N N . PHE A 1 82 ? 11.246 2.375 -10.534 1.00 67.81 82 PHE A N 1
ATOM 621 C CA . PHE A 1 82 ? 10.770 1.266 -9.685 1.00 67.81 82 PHE A CA 1
ATOM 622 C C . PHE A 1 82 ? 11.872 0.329 -9.160 1.00 67.81 82 PHE A C 1
ATOM 624 O O . PHE A 1 82 ? 11.617 -0.643 -8.452 1.00 67.81 82 PHE A O 1
ATOM 631 N N . ASN A 1 83 ? 13.125 0.566 -9.546 1.00 66.25 83 ASN A N 1
ATOM 632 C CA . ASN A 1 83 ? 14.257 -0.175 -8.994 1.00 66.25 83 ASN A CA 1
ATOM 633 C C . ASN A 1 83 ? 14.603 0.282 -7.564 1.00 66.25 83 ASN A C 1
ATOM 635 O O . ASN A 1 83 ? 15.437 -0.351 -6.918 1.00 66.25 83 ASN A O 1
ATOM 639 N N . ALA A 1 84 ? 14.012 1.380 -7.081 1.00 70.75 84 ALA A N 1
ATOM 640 C CA . ALA A 1 84 ? 14.117 1.780 -5.686 1.00 70.75 84 ALA A CA 1
ATOM 641 C C . ALA A 1 84 ? 13.171 0.948 -4.801 1.00 70.75 84 ALA A C 1
ATOM 643 O O . ALA A 1 84 ? 12.271 0.274 -5.282 1.00 70.75 84 ALA A O 1
ATOM 644 N N . LEU A 1 85 ? 13.413 0.959 -3.490 1.00 77.81 85 LEU A N 1
ATOM 645 C CA . LEU A 1 85 ? 12.513 0.344 -2.520 1.00 77.81 85 LEU A CA 1
ATOM 646 C C . LEU A 1 85 ? 11.418 1.354 -2.157 1.00 77.81 85 LEU A C 1
ATOM 648 O O . LEU A 1 85 ? 11.648 2.298 -1.389 1.00 77.81 85 LEU A O 1
ATOM 652 N N . GLU A 1 86 ? 10.227 1.176 -2.732 1.00 84.62 86 GLU A N 1
ATOM 653 C CA . GLU A 1 86 ? 9.025 1.907 -2.333 1.00 84.62 86 GLU A CA 1
ATOM 654 C C . GLU A 1 86 ? 8.322 1.172 -1.198 1.00 84.62 86 GLU A C 1
ATOM 656 O O . GLU A 1 86 ? 8.061 -0.025 -1.272 1.00 84.62 86 GLU A O 1
ATOM 661 N N . THR A 1 87 ? 7.989 1.889 -0.131 1.00 87.12 87 THR A N 1
ATOM 662 C CA . THR A 1 87 ? 7.286 1.314 1.014 1.00 87.12 87 THR A CA 1
ATOM 663 C C . THR A 1 87 ? 5.993 2.069 1.268 1.00 87.12 87 THR A C 1
ATOM 665 O O . THR A 1 87 ? 5.994 3.285 1.474 1.00 87.12 87 THR A O 1
ATOM 668 N N . CYS A 1 88 ? 4.887 1.334 1.288 1.00 88.12 88 CYS A N 1
ATOM 669 C CA . CYS A 1 88 ? 3.619 1.795 1.821 1.00 88.12 88 CYS A CA 1
ATOM 670 C C . CYS A 1 88 ? 3.549 1.475 3.317 1.00 88.12 88 CYS A C 1
ATOM 672 O O . CYS A 1 88 ? 3.622 0.316 3.721 1.00 88.12 88 CYS A O 1
ATOM 674 N N . PHE A 1 89 ? 3.379 2.503 4.134 1.00 89.06 89 PHE A N 1
ATOM 675 C CA . PHE A 1 89 ? 3.175 2.416 5.572 1.00 89.06 89 PHE A CA 1
ATOM 676 C C . PHE A 1 89 ? 1.684 2.543 5.857 1.00 89.06 89 PHE A C 1
ATOM 678 O O . PHE A 1 89 ? 1.103 3.613 5.669 1.00 89.06 89 PHE A O 1
ATOM 685 N N . VAL A 1 90 ? 1.091 1.463 6.346 1.00 89.00 90 VAL A N 1
ATOM 686 C CA . VAL A 1 90 ? -0.299 1.378 6.786 1.00 89.00 90 VAL A CA 1
ATOM 687 C C . VAL A 1 90 ? -0.302 1.348 8.307 1.00 89.00 90 VAL A C 1
ATOM 689 O O . VAL A 1 90 ? 0.074 0.351 8.921 1.00 89.00 90 VAL A O 1
ATOM 692 N N . ASN A 1 91 ? -0.720 2.448 8.923 1.00 86.75 91 ASN A N 1
ATOM 693 C CA . ASN A 1 91 ? -0.623 2.628 10.367 1.00 86.75 91 ASN A CA 1
ATOM 694 C C . ASN A 1 91 ? -2.010 2.700 10.995 1.00 86.75 91 ASN A C 1
ATOM 696 O O . ASN A 1 91 ? -2.898 3.395 10.504 1.00 86.75 91 ASN A O 1
ATOM 700 N N . ASN A 1 92 ? -2.185 2.011 12.113 1.00 83.62 92 ASN A N 1
ATOM 701 C CA . ASN A 1 92 ? -3.395 2.036 12.916 1.00 83.62 92 ASN A CA 1
ATOM 702 C C . ASN A 1 92 ? -3.036 2.081 14.403 1.00 83.62 92 ASN A C 1
ATOM 704 O O . ASN A 1 92 ? -1.923 1.730 14.785 1.00 83.62 92 ASN A O 1
ATOM 708 N N . LEU A 1 93 ? -4.003 2.422 15.257 1.00 80.88 93 LEU A N 1
ATOM 709 C CA . LEU A 1 93 ? -3.852 2.357 16.711 1.00 80.88 93 LEU A CA 1
ATOM 710 C C . LEU A 1 93 ? -3.379 0.976 17.207 1.00 80.88 93 LEU A C 1
ATOM 712 O O . LEU A 1 93 ? -2.704 0.895 18.229 1.00 80.88 93 LEU A O 1
ATOM 716 N N . TYR A 1 94 ? -3.737 -0.100 16.499 1.00 81.25 94 TYR A N 1
ATOM 717 C CA . TYR A 1 94 ? -3.465 -1.476 16.931 1.00 81.25 94 TYR A CA 1
ATOM 718 C C . TYR A 1 94 ? -2.261 -2.143 16.256 1.00 81.25 94 TYR A C 1
ATOM 720 O O . TYR A 1 94 ? -1.714 -3.096 16.807 1.00 81.25 94 TYR A O 1
ATOM 728 N N . LEU A 1 95 ? -1.873 -1.710 15.053 1.00 81.06 95 LEU A N 1
ATOM 729 C CA . LEU A 1 95 ? -0.860 -2.396 14.247 1.00 81.06 95 LEU A CA 1
ATOM 730 C C . LEU A 1 95 ? -0.297 -1.464 13.175 1.00 81.06 95 LEU A C 1
ATOM 732 O O . LEU A 1 95 ? -1.019 -0.621 12.644 1.00 81.06 95 LEU A O 1
ATOM 736 N N . ASN A 1 96 ? 0.968 -1.679 12.819 1.00 86.44 96 ASN A N 1
ATOM 737 C CA . ASN A 1 96 ? 1.598 -1.039 11.673 1.00 86.44 96 ASN A CA 1
ATOM 738 C C . ASN A 1 96 ? 2.028 -2.113 10.670 1.00 86.44 96 ASN A C 1
ATOM 740 O O . ASN A 1 96 ? 2.621 -3.131 11.040 1.00 86.44 96 ASN A O 1
ATOM 744 N N . ILE A 1 97 ? 1.719 -1.891 9.398 1.00 87.19 97 ILE A N 1
ATOM 745 C CA . ILE A 1 97 ? 2.064 -2.784 8.296 1.00 87.19 97 ILE A CA 1
ATOM 746 C C . ILE A 1 97 ? 2.882 -1.990 7.285 1.00 87.19 97 ILE A C 1
ATOM 748 O O . ILE A 1 97 ? 2.504 -0.889 6.896 1.00 87.19 97 ILE A O 1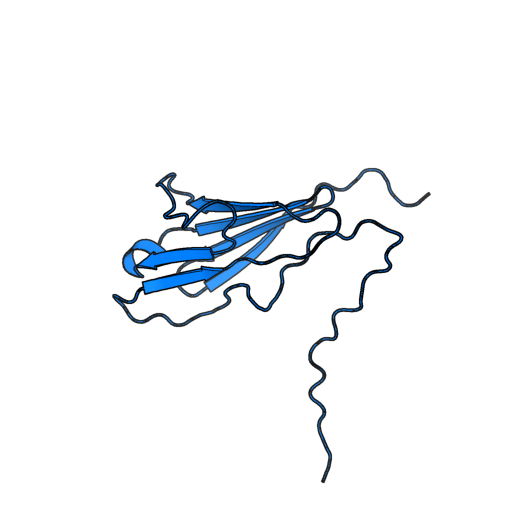
ATOM 752 N N . ASN A 1 98 ? 3.998 -2.566 6.853 1.00 88.31 98 ASN A N 1
ATOM 753 C CA . ASN A 1 98 ? 4.825 -2.036 5.783 1.00 88.31 98 ASN A CA 1
ATOM 754 C C . ASN A 1 98 ? 4.683 -2.958 4.575 1.00 88.31 98 ASN A C 1
ATOM 756 O O . ASN A 1 98 ? 4.996 -4.145 4.667 1.00 88.31 98 ASN A O 1
ATOM 760 N N . VAL A 1 99 ? 4.217 -2.428 3.452 1.00 87.75 99 VAL A N 1
ATOM 761 C CA . VAL A 1 99 ? 4.206 -3.142 2.174 1.00 87.75 99 VAL A CA 1
ATOM 762 C C . VAL A 1 99 ? 5.363 -2.599 1.352 1.00 87.75 99 VAL A C 1
ATOM 764 O O . VAL A 1 99 ? 5.357 -1.430 0.973 1.00 87.75 99 VAL A O 1
ATOM 767 N N . ILE A 1 100 ? 6.378 -3.428 1.144 1.00 86.56 100 ILE A N 1
ATOM 768 C CA . ILE A 1 100 ? 7.576 -3.102 0.377 1.00 86.56 100 ILE A CA 1
ATOM 769 C C . ILE A 1 100 ? 7.379 -3.589 -1.048 1.00 86.56 100 ILE A C 1
ATOM 771 O O . ILE A 1 100 ? 7.057 -4.752 -1.289 1.00 86.56 100 ILE A O 1
ATOM 775 N N . PHE A 1 101 ? 7.619 -2.693 -1.984 1.00 84.31 101 PHE A N 1
ATOM 776 C CA . PHE A 1 101 ? 7.545 -2.934 -3.405 1.00 84.31 101 PHE A CA 1
ATOM 777 C C . PHE A 1 101 ? 8.972 -2.900 -3.937 1.00 84.31 101 PHE A C 1
ATOM 779 O O . PHE A 1 101 ? 9.691 -1.917 -3.773 1.00 84.31 101 PHE A O 1
ATOM 786 N N . PHE A 1 102 ? 9.401 -4.018 -4.510 1.00 79.75 102 PHE A N 1
ATOM 787 C CA . PHE A 1 102 ? 10.722 -4.174 -5.095 1.00 79.75 102 PHE A CA 1
ATOM 788 C C . PHE A 1 102 ? 10.571 -4.845 -6.444 1.00 79.75 102 PHE A C 1
ATOM 790 O O . PHE A 1 102 ? 10.257 -6.031 -6.481 1.00 79.75 102 PHE A O 1
ATOM 797 N N . LYS A 1 103 ? 10.805 -4.106 -7.533 1.00 74.19 103 LYS A N 1
ATOM 798 C CA . LYS A 1 103 ? 10.919 -4.616 -8.909 1.00 74.19 103 LYS A CA 1
ATOM 799 C C . LYS A 1 103 ? 10.194 -5.950 -9.159 1.00 74.19 103 LYS A C 1
ATOM 801 O O . LYS A 1 103 ? 10.784 -7.032 -9.100 1.00 74.19 103 LYS A O 1
ATOM 806 N N . TYR A 1 104 ? 8.900 -5.838 -9.442 1.00 70.75 104 TYR A N 1
ATOM 807 C CA . TYR A 1 104 ? 7.965 -6.931 -9.760 1.00 70.75 104 TYR A CA 1
ATOM 808 C C . TYR A 1 104 ? 7.560 -7.817 -8.575 1.00 70.75 104 TYR A C 1
ATOM 810 O O . TYR A 1 104 ? 6.751 -8.722 -8.759 1.00 70.75 104 TYR A O 1
ATOM 818 N N . LYS A 1 105 ? 8.092 -7.564 -7.374 1.00 75.50 105 LYS A N 1
ATOM 819 C CA . LYS A 1 105 ? 7.834 -8.334 -6.154 1.00 75.50 105 LYS A CA 1
ATOM 820 C C . LYS A 1 105 ? 7.347 -7.458 -5.011 1.00 75.50 105 LYS A C 1
ATOM 822 O O . LYS A 1 105 ? 7.742 -6.301 -4.869 1.00 75.50 105 LYS A O 1
ATOM 827 N N . PHE A 1 106 ? 6.503 -8.054 -4.179 1.00 77.44 106 PHE A N 1
ATOM 828 C CA . PHE A 1 106 ? 5.772 -7.365 -3.128 1.00 77.44 106 PHE A CA 1
ATOM 829 C C . PHE A 1 106 ? 5.974 -8.132 -1.825 1.00 77.44 106 PHE A C 1
ATOM 831 O O . PHE A 1 106 ? 5.752 -9.340 -1.757 1.00 77.44 106 PHE A O 1
ATOM 838 N N . TYR A 1 107 ? 6.413 -7.438 -0.781 1.00 79.12 107 TYR A N 1
ATOM 839 C CA . TYR A 1 107 ? 6.724 -8.033 0.512 1.00 79.12 107 TYR A CA 1
ATOM 840 C C . TYR A 1 107 ? 5.949 -7.320 1.615 1.00 79.12 107 TYR A C 1
ATOM 842 O O . TYR A 1 107 ? 6.096 -6.116 1.812 1.00 79.12 107 TYR A O 1
ATOM 850 N N . VAL A 1 108 ? 5.133 -8.065 2.360 1.00 78.56 108 VAL A N 1
ATOM 851 C CA . VAL A 1 108 ? 4.369 -7.528 3.492 1.00 78.56 108 VAL A CA 1
ATOM 852 C C . VAL A 1 108 ? 5.109 -7.823 4.791 1.00 78.56 108 VAL A C 1
ATOM 854 O O . VAL A 1 108 ? 5.353 -8.980 5.132 1.00 78.56 108 VAL A O 1
ATOM 857 N N . TYR A 1 109 ? 5.424 -6.771 5.538 1.00 79.25 109 TYR A N 1
ATOM 858 C CA . TYR A 1 109 ? 6.051 -6.841 6.850 1.00 79.25 109 TYR A CA 1
ATOM 859 C C . TYR A 1 109 ? 5.113 -6.266 7.903 1.00 79.25 109 TYR A C 1
ATOM 861 O O . TYR A 1 109 ? 4.766 -5.086 7.883 1.00 79.25 109 TYR A O 1
ATOM 869 N N . VAL A 1 110 ? 4.723 -7.106 8.856 1.00 74.50 110 VAL A N 1
ATOM 870 C CA . VAL A 1 110 ? 3.826 -6.727 9.946 1.00 74.50 110 VAL A CA 1
ATOM 871 C C . VAL A 1 110 ? 4.657 -6.429 11.192 1.00 74.50 110 VAL A C 1
ATOM 873 O O . VAL A 1 110 ? 5.296 -7.324 11.742 1.00 74.50 110 VAL A O 1
ATOM 876 N N . ALA A 1 111 ? 4.647 -5.174 11.643 1.00 67.19 111 ALA A N 1
ATOM 877 C CA . ALA A 1 111 ? 5.319 -4.737 12.861 1.00 67.19 111 ALA A CA 1
ATOM 878 C C . ALA A 1 111 ? 4.269 -4.447 13.945 1.00 67.19 111 ALA A C 1
ATOM 880 O O . ALA A 1 111 ? 3.618 -3.400 13.961 1.00 67.19 111 ALA A O 1
ATOM 881 N N . GLY A 1 112 ? 4.076 -5.406 14.852 1.00 57.75 112 GLY A N 1
ATOM 882 C CA . GLY A 1 112 ? 3.199 -5.245 16.009 1.00 57.75 112 GLY A CA 1
ATOM 883 C C . GLY A 1 112 ? 3.875 -4.473 17.135 1.00 57.75 112 GLY A C 1
ATOM 884 O O . GLY A 1 112 ? 4.950 -4.859 17.586 1.00 57.75 112 GLY A O 1
ATOM 885 N N . TYR A 1 113 ? 3.206 -3.446 17.657 1.00 55.78 113 TYR A N 1
ATOM 886 C CA . TYR A 1 113 ? 3.363 -3.107 19.067 1.00 55.78 113 TYR A CA 1
ATOM 887 C C . TYR A 1 113 ? 2.357 -3.974 19.817 1.00 55.78 113 TYR A C 1
ATOM 889 O O . TYR A 1 113 ? 1.150 -3.802 19.661 1.00 55.78 113 TYR A O 1
ATOM 897 N N . GLY A 1 114 ? 2.836 -4.955 20.582 1.00 44.72 114 GLY A N 1
ATOM 898 C CA . GLY A 1 114 ? 1.968 -5.683 21.499 1.00 44.72 114 GLY A CA 1
ATOM 899 C C . GLY A 1 114 ? 1.308 -4.680 22.442 1.00 44.72 114 GLY A C 1
ATOM 900 O O . GLY A 1 114 ? 2.001 -4.002 23.199 1.00 44.72 114 GLY A O 1
ATOM 901 N N . SER A 1 115 ? -0.018 -4.561 22.382 1.00 43.78 115 SER A N 1
ATOM 902 C CA . SER A 1 115 ? -0.764 -3.890 23.439 1.00 43.78 115 SER A CA 1
ATOM 903 C C . SER A 1 115 ? -0.522 -4.668 24.739 1.00 43.78 115 SER A C 1
ATOM 905 O O . SER A 1 1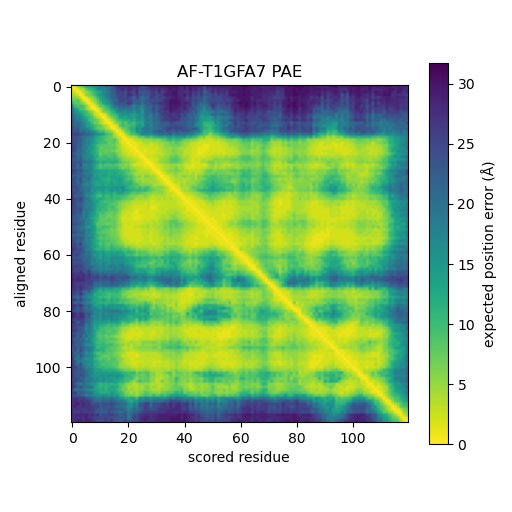15 ? -0.792 -5.871 24.765 1.00 43.78 115 SER A O 1
ATOM 907 N N . PRO A 1 116 ? -0.046 -4.036 25.827 1.00 50.03 116 PRO A N 1
ATOM 908 C CA . PRO A 1 116 ? -0.003 -4.677 27.140 1.00 50.03 116 PRO A CA 1
ATOM 909 C C . PRO A 1 116 ? -1.407 -4.959 27.705 1.00 50.03 116 PRO A C 1
ATOM 911 O O . PRO A 1 116 ? -1.528 -5.622 28.732 1.00 50.03 116 PRO A O 1
ATOM 914 N N . TYR A 1 117 ? -2.478 -4.507 27.044 1.00 51.66 117 TYR A N 1
ATOM 915 C CA . TYR A 1 117 ? -3.849 -4.836 27.421 1.00 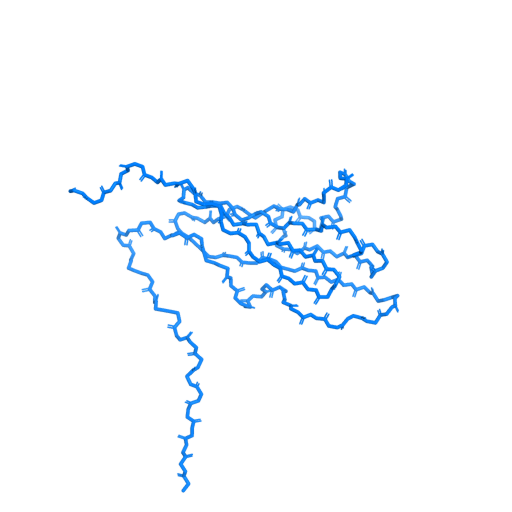51.66 117 TYR A CA 1
ATOM 916 C C . TYR A 1 117 ? -4.270 -6.154 26.772 1.00 51.66 117 TYR A C 1
ATOM 918 O O . TYR A 1 117 ? -4.973 -6.193 25.761 1.00 51.66 117 TYR A O 1
ATOM 926 N N . GLY A 1 118 ? -3.788 -7.241 27.377 1.00 40.09 118 GLY A N 1
ATOM 927 C CA . GLY A 1 118 ? -4.402 -8.552 27.258 1.00 40.09 118 GLY A CA 1
ATOM 928 C C . GLY A 1 118 ? -5.850 -8.526 27.752 1.00 40.09 118 GLY A C 1
ATOM 929 O O . GLY A 1 118 ? -6.241 -7.688 28.562 1.00 40.09 118 GLY A O 1
ATOM 930 N N . LEU A 1 119 ? -6.642 -9.459 27.233 1.00 44.31 119 LEU A N 1
ATOM 931 C CA . LEU A 1 119 ? -7.937 -9.833 27.790 1.00 44.31 119 LEU A CA 1
ATOM 932 C C . LEU A 1 119 ? -7.804 -10.087 29.304 1.00 44.31 119 LEU A C 1
ATOM 934 O O . LEU A 1 119 ? -7.078 -10.998 29.701 1.00 44.31 119 LEU A O 1
ATOM 938 N N . GLN A 1 120 ? -8.532 -9.317 30.111 1.00 35.34 120 GLN A N 1
ATOM 939 C CA . GLN A 1 120 ? -8.935 -9.647 31.480 1.00 35.34 120 GLN A CA 1
ATOM 940 C C . GLN A 1 120 ? -10.347 -9.107 31.696 1.00 35.34 120 GLN A C 1
ATOM 942 O O . GLN A 1 120 ? -10.577 -7.924 31.357 1.00 35.34 120 GLN A O 1
#

Radius of gyration: 17.03 Å; Cα contacts (8 Å, |Δi|>4): 214; chains: 1; bounding box: 38×47×52 Å

Secondary structure (DSSP, 8-state):
-----------PPPPTTSPEEEEE-TTTS--S----TT-EEEEE--EEEESPPEEEEEETT-PPP-B-SSS-SEEEEETTGGGS-EEEEEE-SS-EEEEEEETTEEEEEEE----S----

Foldseek 3Di:
DDDDPPPPPPPPDDDPPDWFDKDWDPPPADAQDDDDAFDKDKGATDIQTVVGWQKDKDWPVRDDFQPPDDRGSMGMDTLVVLQTWMWIWTDDPFWIWIWTRHRSHIDIDTDGDPDPDDDD

Sequence (120 aa):
MTNIIELSPQKKKPNPKTGVPPDILDYPTSTDMVIGEGSNTTLKCAATGSPEPVITWRRENGEPIPITSGQDDSISFWDFVFNALETCFVNNLYLNINVIFFKYKFYVYVAGYGSPYGLQ